Protein AF-A0A2S3UR01-F1 (afdb_monomer)

Sequence (126 aa):
MARNSQDIERLFRTQKQIFLFSSWLLQKLDAQVYQLSEKERRILLALSNGDLAQHDRFIANAAERLRRIIEEMARLSEARSRVNSEFDRQRMMLKLMAERLAKMRGEEQRAEEERDLMDLLARRFG

Structure (mmCIF, N/CA/C/O backbone):
data_AF-A0A2S3UR01-F1
#
_entry.id   AF-A0A2S3UR01-F1
#
loop_
_atom_site.group_PDB
_atom_site.id
_atom_site.type_symbol
_atom_site.label_atom_id
_atom_site.label_alt_id
_atom_site.label_comp_id
_atom_site.label_asym_id
_atom_site.label_entity_id
_atom_site.label_seq_id
_atom_site.pdbx_PDB_ins_code
_atom_site.Cartn_x
_atom_site.Cartn_y
_atom_site.Cartn_z
_atom_site.occupancy
_atom_site.B_iso_or_equiv
_atom_site.auth_seq_id
_atom_site.auth_comp_id
_atom_site.auth_asym_id
_atom_site.auth_atom_id
_atom_site.pdbx_PDB_model_num
ATOM 1 N N . MET A 1 1 ? -16.411 7.980 32.366 1.00 50.97 1 MET A N 1
ATOM 2 C CA . MET A 1 1 ? -15.733 7.011 31.476 1.00 50.97 1 MET A CA 1
ATOM 3 C C . MET A 1 1 ? -15.980 7.298 29.992 1.00 50.97 1 MET A C 1
ATOM 5 O O . MET A 1 1 ? -15.004 7.288 29.258 1.00 50.97 1 MET A O 1
ATOM 9 N N . ALA A 1 2 ? -17.185 7.720 29.581 1.00 54.91 2 ALA A N 1
ATOM 10 C CA . ALA A 1 2 ? -17.532 8.075 28.191 1.00 54.91 2 ALA A CA 1
ATOM 11 C C . ALA A 1 2 ? -16.553 9.006 27.432 1.00 54.91 2 ALA A C 1
ATOM 13 O O . ALA A 1 2 ? -16.338 8.821 26.236 1.00 54.91 2 ALA A O 1
ATOM 14 N N . ARG A 1 3 ? -15.910 9.981 28.103 1.00 58.56 3 ARG A N 1
ATOM 15 C CA . ARG A 1 3 ? -14.878 10.839 27.474 1.00 58.56 3 ARG A CA 1
ATOM 16 C C . ARG A 1 3 ? -13.704 10.027 26.903 1.00 58.56 3 ARG A C 1
ATOM 18 O O . ARG A 1 3 ? -13.246 10.320 25.810 1.00 58.56 3 ARG A O 1
ATOM 25 N N . ASN A 1 4 ? -13.285 8.963 27.591 1.00 73.50 4 ASN A N 1
ATOM 26 C CA . ASN A 1 4 ? -12.155 8.130 27.171 1.00 73.50 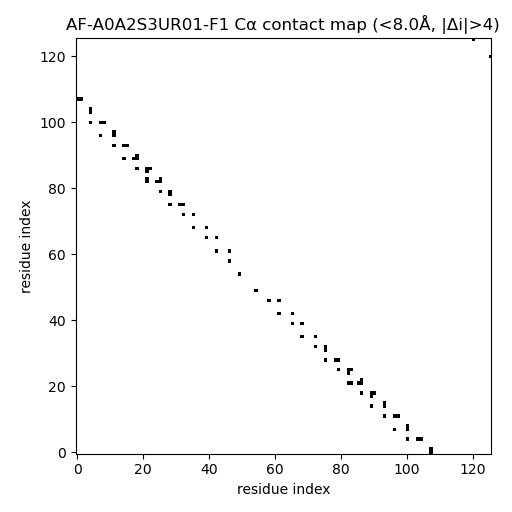4 ASN A CA 1
ATOM 27 C C . ASN A 1 4 ? -12.518 7.240 25.963 1.00 73.50 4 ASN A C 1
ATOM 29 O O . ASN A 1 4 ? -11.717 7.060 25.050 1.00 73.50 4 ASN A O 1
ATOM 33 N N . SER A 1 5 ? -13.756 6.735 25.920 1.00 75.19 5 SER A N 1
ATOM 34 C CA . SER A 1 5 ? -14.287 5.937 24.803 1.00 75.19 5 SER A CA 1
ATOM 35 C C . SER A 1 5 ? -14.397 6.770 23.518 1.00 75.19 5 SER A C 1
ATOM 37 O O . SER A 1 5 ? -13.921 6.355 22.459 1.00 75.19 5 SER A O 1
ATOM 39 N N . GLN A 1 6 ? -14.902 8.005 23.623 1.00 84.31 6 GLN A N 1
ATOM 40 C CA . GLN A 1 6 ? -14.993 8.935 22.491 1.00 84.31 6 GLN A CA 1
ATOM 41 C C . GLN A 1 6 ? -13.623 9.357 21.941 1.00 84.31 6 GLN A C 1
ATOM 43 O O . GLN A 1 6 ? -13.455 9.440 20.722 1.00 84.31 6 GLN A O 1
ATOM 48 N N . ASP A 1 7 ? -12.635 9.599 22.805 1.00 84.94 7 ASP A N 1
ATOM 49 C CA . ASP A 1 7 ? -11.279 9.959 22.372 1.00 84.94 7 ASP A CA 1
ATOM 50 C C . ASP A 1 7 ? -10.582 8.793 21.656 1.00 84.94 7 ASP A C 1
ATOM 52 O O . ASP A 1 7 ? -9.978 8.981 20.595 1.00 84.94 7 ASP A O 1
ATOM 56 N N . ILE A 1 8 ? -10.737 7.565 22.162 1.00 83.38 8 ILE A N 1
ATOM 57 C CA . ILE A 1 8 ? -10.218 6.359 21.498 1.00 83.38 8 ILE A CA 1
ATOM 58 C C . ILE A 1 8 ? -10.924 6.132 20.155 1.00 83.38 8 ILE A C 1
ATOM 60 O O . ILE A 1 8 ? -10.280 5.737 19.183 1.00 83.38 8 ILE A O 1
ATOM 64 N N . GLU A 1 9 ? -12.219 6.434 20.053 1.00 88.44 9 GLU A N 1
ATOM 65 C CA . GLU A 1 9 ? -12.953 6.338 18.792 1.00 88.44 9 GLU A CA 1
ATOM 66 C C . GLU A 1 9 ? -12.474 7.369 17.757 1.00 88.44 9 GLU A C 1
ATOM 68 O O . GLU A 1 9 ? -12.330 7.041 16.576 1.00 88.44 9 GLU A O 1
ATOM 73 N N . ARG A 1 10 ? -12.158 8.599 18.181 1.00 90.06 10 ARG A N 1
ATOM 74 C CA . ARG A 1 10 ? -11.545 9.612 17.303 1.00 90.06 10 ARG A CA 1
ATOM 75 C C . ARG A 1 10 ? -10.185 9.150 16.793 1.00 90.06 10 ARG A C 1
ATOM 77 O O . ARG A 1 10 ? -9.958 9.174 15.585 1.00 90.06 10 ARG A O 1
ATOM 84 N N . LEU A 1 11 ? -9.318 8.672 17.687 1.00 89.69 11 LEU A N 1
ATOM 85 C CA . LEU A 1 11 ? -8.011 8.127 17.312 1.00 89.69 11 LEU A CA 1
ATOM 86 C C . LEU A 1 11 ? -8.150 6.947 16.344 1.00 89.69 11 LEU A C 1
ATOM 88 O O . LEU A 1 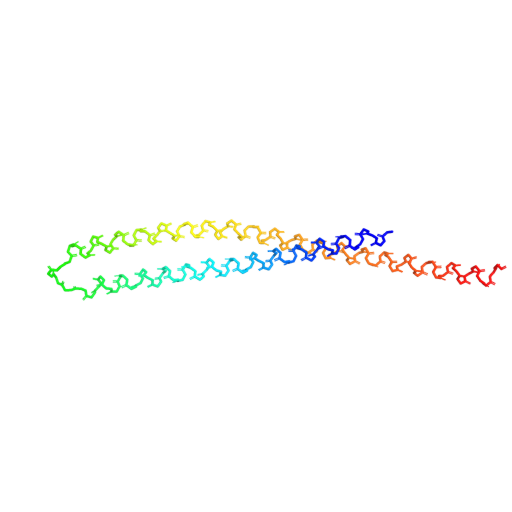11 ? -7.432 6.881 15.349 1.00 89.69 11 LEU A O 1
ATOM 92 N N . PHE A 1 12 ? -9.112 6.054 16.581 1.00 91.75 12 PHE A N 1
ATOM 93 C CA . PHE A 1 12 ? -9.386 4.922 15.699 1.00 91.75 12 PHE A CA 1
ATOM 94 C C . PHE A 1 12 ? -9.800 5.365 14.290 1.00 91.75 12 PHE A C 1
ATOM 96 O O . PHE A 1 12 ? -9.331 4.803 13.298 1.00 91.75 12 PHE A O 1
ATOM 103 N N . ARG A 1 13 ? -10.636 6.405 14.176 1.00 93.25 13 ARG A N 1
ATOM 104 C CA . ARG A 1 13 ? -11.024 6.978 12.876 1.00 93.25 13 ARG A CA 1
ATOM 105 C C . ARG A 1 13 ? -9.823 7.562 12.136 1.00 93.25 13 ARG A C 1
ATOM 107 O O . ARG A 1 13 ? -9.654 7.260 10.955 1.00 93.25 13 ARG A O 1
ATOM 114 N N . THR A 1 14 ? -8.974 8.329 12.817 1.00 93.38 14 THR A N 1
ATOM 115 C CA . THR A 1 14 ? -7.743 8.875 12.223 1.00 93.38 14 THR A CA 1
ATOM 116 C C . THR A 1 14 ? -6.810 7.754 11.770 1.00 93.38 14 THR A C 1
ATOM 118 O O . THR A 1 14 ? -6.339 7.760 10.635 1.00 93.38 14 THR A O 1
ATOM 121 N N . GLN A 1 15 ? -6.617 6.726 12.598 1.00 91.88 15 GLN A N 1
ATOM 122 C CA . GLN A 1 15 ? -5.790 5.573 12.245 1.00 91.88 15 GLN A CA 1
ATOM 123 C C . GLN A 1 15 ? -6.331 4.834 11.012 1.00 91.88 15 GLN A C 1
ATOM 125 O O . GLN A 1 15 ? -5.562 4.387 10.160 1.00 91.88 15 GLN A O 1
ATOM 130 N N . LYS A 1 16 ? -7.659 4.749 10.868 1.00 94.25 16 LYS A N 1
ATOM 131 C CA . LYS A 1 16 ? -8.304 4.157 9.689 1.00 94.25 16 LYS A CA 1
ATOM 132 C C . LYS A 1 16 ? -8.046 4.986 8.431 1.00 94.25 16 LYS A C 1
ATOM 134 O O . LYS A 1 16 ? -7.803 4.412 7.374 1.00 94.25 16 LYS A O 1
ATOM 139 N N . GLN A 1 17 ? -8.071 6.314 8.534 1.00 94.75 17 GLN A N 1
ATOM 140 C CA . GLN A 1 17 ? -7.729 7.200 7.417 1.00 94.75 17 GLN A CA 1
ATOM 141 C C . GLN A 1 17 ? -6.267 7.034 6.994 1.00 94.75 17 GLN A C 1
ATOM 143 O O . GLN A 1 17 ? -6.001 6.892 5.803 1.00 94.75 17 GLN A O 1
ATOM 148 N N . ILE A 1 18 ? -5.338 6.975 7.953 1.00 93.31 18 ILE A N 1
ATOM 149 C CA . ILE A 1 18 ? -3.912 6.742 7.680 1.00 93.31 18 ILE A CA 1
ATOM 150 C C . ILE A 1 18 ? -3.714 5.392 6.976 1.00 93.31 18 ILE A C 1
ATOM 152 O O . ILE A 1 18 ? -3.025 5.323 5.964 1.00 93.31 18 ILE A O 1
ATOM 156 N N . PHE A 1 19 ? -4.376 4.334 7.446 1.00 93.94 19 PHE A N 1
ATOM 157 C CA . PHE A 1 19 ? -4.329 3.018 6.806 1.00 93.94 19 PHE A CA 1
ATOM 158 C C . PHE A 1 19 ? -4.838 3.039 5.355 1.00 93.94 19 PHE A C 1
ATOM 160 O O . PHE A 1 19 ? -4.215 2.463 4.461 1.00 93.94 19 PHE A O 1
ATOM 167 N N . LEU A 1 20 ? -5.958 3.725 5.100 1.00 94.44 20 LEU A N 1
ATOM 168 C CA . LEU A 1 20 ? -6.494 3.887 3.745 1.00 94.44 20 LEU A CA 1
ATOM 169 C C . LEU A 1 20 ? -5.538 4.681 2.850 1.00 94.44 20 LEU A C 1
ATOM 171 O O . LEU A 1 20 ? -5.365 4.336 1.682 1.00 94.44 20 LEU A O 1
ATOM 175 N N . PHE A 1 21 ? -4.887 5.705 3.401 1.00 94.69 21 PHE A N 1
ATOM 176 C CA . PHE A 1 21 ? -3.876 6.474 2.690 1.00 94.69 21 PHE A CA 1
ATOM 177 C C . PHE A 1 21 ? -2.658 5.614 2.324 1.00 94.69 21 PHE A C 1
ATOM 179 O O . PHE A 1 21 ? -2.243 5.625 1.167 1.00 94.69 21 PHE A O 1
ATOM 186 N N . SER A 1 22 ? -2.140 4.805 3.252 1.00 93.31 22 SER A N 1
ATOM 187 C CA . SER A 1 22 ? -1.058 3.848 2.981 1.00 93.31 22 SER A CA 1
ATOM 188 C C . SER A 1 22 ? -1.431 2.848 1.879 1.00 93.31 22 SER A C 1
ATOM 190 O O . SER A 1 22 ? -0.632 2.606 0.978 1.00 93.31 22 SER A O 1
ATOM 192 N N . SER A 1 23 ? -2.662 2.320 1.899 1.00 94.81 23 SER A N 1
ATOM 193 C CA . SER A 1 23 ? -3.183 1.435 0.841 1.00 94.81 23 SER A CA 1
ATOM 194 C C . SER A 1 23 ? -3.173 2.114 -0.532 1.00 94.81 23 SER A C 1
ATOM 196 O O . SER A 1 23 ? -2.659 1.571 -1.510 1.00 94.81 23 SER A O 1
ATOM 198 N N . TRP A 1 24 ? -3.695 3.341 -0.601 1.00 96.56 24 TRP A N 1
ATOM 199 C CA . TRP A 1 24 ? -3.683 4.139 -1.824 1.00 96.56 24 TRP A CA 1
ATOM 200 C C . TRP A 1 24 ? -2.256 4.416 -2.312 1.00 96.56 24 TRP A C 1
ATOM 202 O O . TRP A 1 24 ? -1.982 4.330 -3.508 1.00 96.56 24 TRP A O 1
ATOM 212 N N . LEU A 1 25 ? -1.330 4.706 -1.398 1.00 95.88 25 LEU A N 1
ATOM 213 C CA . LEU A 1 25 ? 0.056 5.007 -1.734 1.00 95.88 25 LEU A CA 1
ATOM 214 C C . LEU A 1 25 ? 0.780 3.778 -2.307 1.00 95.88 25 LEU A C 1
ATOM 216 O O . LEU A 1 25 ? 1.490 3.913 -3.301 1.00 95.88 25 LEU A O 1
ATOM 220 N N . LEU A 1 26 ? 0.525 2.578 -1.773 1.00 95.19 26 LEU A N 1
ATOM 221 C CA . LEU A 1 26 ? 1.006 1.319 -2.361 1.00 95.19 26 LEU A CA 1
ATOM 222 C C . LEU A 1 26 ? 0.500 1.132 -3.795 1.00 95.19 26 LEU A C 1
ATOM 224 O O . LEU A 1 26 ? 1.298 0.872 -4.693 1.00 95.19 26 LEU A O 1
ATOM 228 N N . GLN A 1 27 ? -0.795 1.358 -4.040 1.00 95.56 27 GLN A N 1
ATOM 229 C CA . GLN A 1 27 ? -1.359 1.277 -5.394 1.00 95.56 27 GLN A CA 1
ATOM 230 C C . GLN A 1 27 ? -0.710 2.282 -6.354 1.00 95.56 27 GLN A C 1
ATOM 232 O O . GLN A 1 27 ? -0.509 1.984 -7.532 1.00 95.56 27 GLN A O 1
ATOM 237 N N . LYS A 1 28 ? -0.373 3.485 -5.872 1.00 96.25 28 LYS A N 1
ATOM 238 C CA . LYS A 1 28 ? 0.324 4.491 -6.683 1.00 96.25 28 LYS A CA 1
ATOM 239 C C . LYS A 1 28 ? 1.751 4.080 -7.020 1.00 96.25 28 LYS A C 1
ATOM 241 O O . LYS A 1 28 ? 2.155 4.273 -8.165 1.00 96.25 28 LYS A O 1
ATOM 246 N N . LEU A 1 29 ? 2.480 3.495 -6.073 1.00 94.25 29 LEU A N 1
ATOM 247 C CA . LEU A 1 29 ? 3.818 2.958 -6.325 1.00 94.25 29 LEU A CA 1
ATOM 248 C C . LEU A 1 29 ? 3.767 1.814 -7.347 1.00 94.25 29 LEU A C 1
ATOM 250 O O . LEU A 1 29 ? 4.536 1.826 -8.305 1.00 94.25 29 LEU A O 1
ATOM 254 N N . ASP A 1 30 ? 2.807 0.896 -7.216 1.00 94.25 30 ASP A N 1
ATOM 255 C CA . ASP A 1 30 ? 2.615 -0.205 -8.169 1.00 94.25 30 ASP A CA 1
ATOM 256 C C . ASP A 1 30 ? 2.293 0.314 -9.584 1.00 94.25 30 ASP A C 1
ATOM 258 O O . ASP A 1 30 ? 2.849 -0.162 -10.577 1.00 94.25 30 ASP A O 1
ATOM 262 N N . ALA A 1 31 ? 1.460 1.355 -9.694 1.00 96.12 31 ALA A N 1
ATOM 263 C CA . ALA A 1 31 ? 1.157 1.993 -10.974 1.00 96.12 31 ALA A CA 1
ATOM 264 C C . ALA A 1 31 ? 2.386 2.672 -11.608 1.00 96.12 31 ALA A C 1
ATOM 266 O O . ALA A 1 31 ? 2.560 2.611 -12.826 1.00 96.12 31 ALA A O 1
ATOM 267 N N . GLN A 1 32 ? 3.245 3.312 -10.807 1.00 95.75 32 GLN A N 1
ATOM 268 C CA . GLN A 1 32 ? 4.490 3.913 -11.298 1.00 95.75 32 GLN A CA 1
ATOM 269 C C . GLN A 1 32 ? 5.468 2.852 -11.807 1.00 95.75 32 GLN A C 1
ATOM 271 O O . GLN A 1 32 ? 6.037 3.023 -12.886 1.00 95.75 32 GLN A O 1
ATOM 276 N N . VAL A 1 33 ? 5.612 1.737 -11.083 1.00 94.81 33 VAL A N 1
ATOM 277 C CA . VAL A 1 33 ? 6.431 0.598 -11.522 1.00 94.81 33 VAL A CA 1
ATOM 278 C C . VAL A 1 33 ? 5.916 0.054 -12.853 1.00 94.81 33 VAL A C 1
ATOM 280 O O . VAL A 1 33 ? 6.694 -0.077 -13.794 1.00 94.81 33 VAL A O 1
ATOM 283 N N . TYR A 1 34 ? 4.604 -0.162 -12.981 1.00 95.19 34 TYR A N 1
ATOM 284 C CA . TYR A 1 34 ? 4.000 -0.622 -14.234 1.00 95.19 34 TYR A CA 1
ATOM 285 C C . TYR A 1 34 ? 4.301 0.320 -15.413 1.00 95.19 34 TYR A C 1
ATOM 287 O O . TYR A 1 34 ? 4.682 -0.127 -16.496 1.00 95.19 34 TYR A O 1
ATOM 295 N N . GLN A 1 35 ? 4.185 1.636 -15.209 1.00 96.12 35 GLN A N 1
ATOM 296 C CA . GLN A 1 35 ? 4.506 2.626 -16.244 1.00 96.12 35 GLN A CA 1
ATOM 297 C C . GLN A 1 35 ? 5.984 2.606 -16.648 1.00 96.12 35 GLN A C 1
ATOM 299 O O . GLN A 1 35 ? 6.296 2.815 -17.822 1.00 96.12 35 GLN A O 1
ATOM 304 N N . LEU A 1 36 ? 6.896 2.388 -15.699 1.00 94.69 36 LEU A N 1
ATOM 305 C CA . LEU A 1 36 ? 8.327 2.276 -15.979 1.00 94.69 36 LEU A CA 1
ATOM 306 C C . LEU A 1 36 ? 8.655 1.001 -16.755 1.00 94.69 36 LEU A C 1
ATOM 308 O O . LEU A 1 36 ? 9.348 1.091 -17.767 1.00 94.69 36 LEU A O 1
ATOM 312 N N . SER A 1 37 ? 8.087 -0.141 -16.369 1.00 93.75 37 SER A N 1
ATOM 313 C CA . SER A 1 37 ? 8.244 -1.402 -17.105 1.00 93.75 37 SER A CA 1
ATOM 314 C C . SER A 1 37 ? 7.696 -1.312 -18.534 1.00 93.75 37 SER A C 1
ATOM 316 O O . SER A 1 37 ? 8.291 -1.832 -19.474 1.00 93.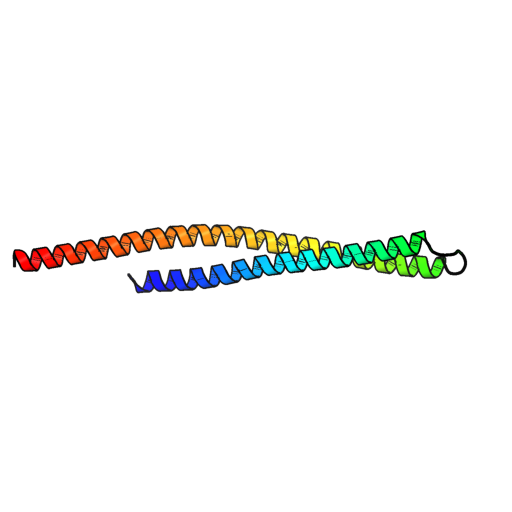75 37 SER A O 1
ATOM 318 N N . GLU A 1 38 ? 6.593 -0.592 -18.741 1.00 95.81 38 GLU A N 1
ATOM 319 C CA . GLU A 1 38 ? 6.059 -0.350 -20.083 1.00 95.81 38 GLU A CA 1
ATOM 320 C C . GLU A 1 38 ? 6.987 0.554 -20.920 1.00 95.81 38 GLU A C 1
ATOM 322 O O . GLU A 1 38 ? 7.193 0.316 -22.113 1.00 95.81 38 GLU A O 1
ATOM 327 N N . LYS A 1 39 ? 7.605 1.576 -20.310 1.00 93.50 39 LYS A N 1
ATOM 328 C CA . LYS A 1 39 ? 8.622 2.406 -20.982 1.00 93.50 39 LYS A CA 1
ATOM 329 C C . LYS A 1 39 ? 9.862 1.592 -21.348 1.00 93.50 39 LYS A C 1
ATOM 331 O O . LYS A 1 39 ? 10.356 1.736 -22.465 1.00 93.50 39 LYS A O 1
ATOM 336 N N . GLU A 1 40 ? 10.344 0.755 -20.434 1.00 93.25 40 GLU A N 1
ATOM 337 C CA . GLU A 1 40 ? 11.456 -0.171 -20.660 1.00 93.25 40 GLU A CA 1
ATOM 338 C C . GLU A 1 40 ? 11.163 -1.079 -21.856 1.00 93.25 40 GLU A C 1
ATOM 340 O O . GLU A 1 40 ? 11.927 -1.099 -22.821 1.00 93.25 40 GLU A O 1
ATOM 345 N N . ARG A 1 41 ? 9.998 -1.737 -21.856 1.00 92.81 41 ARG A N 1
ATOM 346 C CA . ARG A 1 41 ? 9.560 -2.613 -22.947 1.00 92.81 41 ARG A CA 1
ATOM 347 C C . ARG A 1 41 ? 9.569 -1.903 -24.299 1.00 92.81 41 ARG A C 1
ATOM 349 O O . ARG A 1 41 ? 10.049 -2.464 -25.279 1.00 92.81 41 ARG A O 1
ATOM 356 N N . ARG A 1 42 ? 9.070 -0.665 -24.371 1.00 90.38 42 ARG A N 1
ATOM 357 C CA . ARG A 1 42 ? 9.071 0.123 -25.617 1.00 90.38 42 ARG A CA 1
ATOM 358 C C . ARG A 1 42 ? 10.477 0.445 -26.108 1.00 90.38 42 ARG A C 1
ATOM 360 O O . ARG A 1 42 ? 10.705 0.419 -27.312 1.00 90.38 42 ARG A O 1
ATOM 367 N N . ILE A 1 43 ? 11.406 0.745 -25.199 1.00 89.06 43 ILE A N 1
ATOM 368 C CA . ILE A 1 43 ? 12.806 0.997 -25.562 1.00 89.06 43 ILE A CA 1
ATOM 369 C C . ILE A 1 43 ? 13.441 -0.283 -26.109 1.00 89.06 43 ILE A C 1
ATOM 371 O O . ILE A 1 43 ? 14.074 -0.236 -27.159 1.00 89.06 43 ILE A O 1
ATOM 375 N N . LEU A 1 44 ? 13.220 -1.425 -25.454 1.00 89.19 44 LEU A N 1
ATOM 376 C CA . LEU A 1 44 ? 13.738 -2.719 -25.906 1.00 89.19 44 LEU A CA 1
ATOM 377 C C . LEU A 1 44 ? 13.168 -3.135 -27.270 1.00 89.19 44 LEU A C 1
ATOM 379 O O . LEU A 1 44 ? 13.919 -3.588 -28.127 1.00 89.19 44 LEU A O 1
ATOM 383 N N . LEU A 1 45 ? 11.871 -2.916 -27.509 1.00 88.88 45 LEU A N 1
ATOM 384 C CA . LEU A 1 45 ? 11.247 -3.157 -28.817 1.00 88.88 45 LEU A CA 1
ATOM 385 C C . LEU A 1 45 ? 11.801 -2.229 -29.906 1.00 88.88 45 LEU A C 1
ATOM 387 O O . LEU A 1 45 ? 11.989 -2.641 -31.046 1.00 88.88 45 LEU A O 1
ATOM 391 N N . ALA A 1 46 ? 12.070 -0.964 -29.577 1.00 85.00 46 ALA A N 1
ATOM 392 C CA . ALA A 1 46 ? 12.682 -0.041 -30.527 1.00 85.00 46 ALA A CA 1
ATOM 393 C C . ALA A 1 46 ? 14.136 -0.436 -30.845 1.00 85.00 46 ALA A C 1
ATOM 395 O O . ALA A 1 46 ? 14.558 -0.323 -31.993 1.00 85.00 46 ALA A O 1
ATOM 396 N N . LEU A 1 47 ? 14.879 -0.948 -29.856 1.00 83.94 47 LEU A N 1
ATOM 397 C CA . LEU A 1 47 ? 16.221 -1.503 -30.045 1.00 83.94 47 LEU A CA 1
ATOM 398 C C . LEU A 1 47 ? 16.217 -2.763 -30.917 1.00 83.94 47 LEU A C 1
ATOM 400 O O . LEU A 1 47 ? 17.095 -2.901 -31.763 1.00 83.94 47 LEU A O 1
ATOM 404 N N . SER A 1 48 ? 15.230 -3.652 -30.759 1.00 84.38 48 SER A N 1
ATOM 405 C CA . SER A 1 48 ? 15.139 -4.876 -31.569 1.00 84.38 48 SER A CA 1
ATOM 406 C C . SER A 1 48 ? 14.760 -4.621 -33.030 1.00 84.38 48 SER A C 1
ATOM 408 O O . SER A 1 48 ? 15.042 -5.462 -33.876 1.00 84.38 48 SER A O 1
ATOM 410 N N . ASN A 1 49 ? 14.121 -3.483 -33.325 1.00 82.62 49 ASN A N 1
ATOM 411 C CA . ASN A 1 49 ? 13.554 -3.179 -34.644 1.00 82.62 49 ASN A CA 1
ATOM 412 C C . ASN A 1 49 ? 14.344 -2.119 -35.446 1.00 82.62 49 ASN A C 1
ATOM 414 O O . ASN A 1 49 ? 13.944 -1.797 -36.562 1.00 82.62 49 ASN A O 1
ATOM 418 N N . GLY A 1 50 ? 15.404 -1.521 -34.888 1.00 69.56 50 GLY A N 1
ATOM 419 C CA . GLY A 1 50 ? 16.111 -0.385 -35.500 1.00 69.56 50 GLY A CA 1
ATOM 420 C C . GLY A 1 50 ? 17.069 -0.758 -36.644 1.00 69.56 50 GLY A C 1
ATOM 421 O O . GLY A 1 50 ? 17.779 -1.757 -36.552 1.00 69.56 50 GLY A O 1
ATOM 422 N N . ASP A 1 51 ? 17.131 0.085 -37.682 1.00 58.31 51 ASP A N 1
ATOM 423 C CA . ASP A 1 51 ? 17.958 -0.061 -38.895 1.00 58.31 51 ASP A CA 1
ATOM 424 C C . ASP A 1 51 ? 19.376 0.553 -38.743 1.00 58.31 51 ASP A C 1
ATOM 426 O O . ASP A 1 51 ? 19.551 1.580 -38.078 1.00 58.31 51 ASP A O 1
ATOM 430 N N . LEU A 1 52 ? 20.396 -0.078 -39.346 1.00 55.94 52 LEU A N 1
ATOM 431 C CA . LEU A 1 52 ? 21.826 -0.053 -38.954 1.00 55.94 52 LEU A CA 1
ATOM 432 C C . LEU A 1 52 ? 22.550 1.316 -38.987 1.00 55.94 52 LEU A C 1
ATOM 434 O O . LEU A 1 52 ? 23.620 1.447 -38.396 1.00 55.94 52 LEU A O 1
ATOM 438 N N . ALA A 1 53 ? 22.016 2.351 -39.637 1.00 56.91 53 ALA A N 1
ATOM 439 C CA . ALA A 1 53 ? 22.792 3.561 -39.953 1.00 56.91 53 ALA A CA 1
ATOM 440 C C . ALA A 1 53 ? 22.885 4.620 -38.827 1.00 56.91 53 ALA A C 1
ATOM 442 O O . ALA A 1 53 ? 23.733 5.508 -38.892 1.00 56.91 53 ALA A O 1
ATOM 443 N N . GLN A 1 54 ? 22.038 4.553 -37.789 1.00 62.38 54 GLN A N 1
ATOM 444 C CA . GLN A 1 54 ? 22.061 5.479 -36.632 1.00 62.38 54 GLN A CA 1
ATOM 445 C C . GLN A 1 54 ? 22.193 4.756 -35.277 1.00 62.38 54 GLN A C 1
ATOM 447 O O . GLN A 1 54 ? 21.941 5.343 -34.219 1.00 62.38 54 GLN A O 1
ATOM 452 N N . HIS A 1 55 ? 22.591 3.479 -35.310 1.00 68.44 55 HIS A N 1
ATOM 453 C CA . HIS A 1 55 ? 22.523 2.558 -34.175 1.00 68.44 55 HIS A CA 1
ATOM 454 C C . HIS A 1 55 ? 23.356 3.008 -32.976 1.00 68.44 55 HIS A C 1
ATOM 456 O O . HIS A 1 55 ? 22.821 3.039 -31.878 1.00 68.44 55 HIS A O 1
ATOM 462 N N . ASP A 1 56 ? 24.597 3.462 -33.146 1.00 74.81 56 ASP A N 1
ATOM 463 C CA . ASP A 1 56 ? 25.477 3.712 -31.990 1.00 74.81 56 ASP A CA 1
ATOM 464 C C . ASP A 1 56 ? 24.973 4.827 -31.062 1.00 74.81 56 ASP A C 1
ATOM 466 O O . ASP A 1 56 ? 24.917 4.668 -29.839 1.00 74.81 56 ASP A O 1
ATOM 470 N N . ARG A 1 57 ? 24.531 5.959 -31.627 1.00 78.31 57 ARG A N 1
ATOM 471 C CA . ARG A 1 57 ? 23.984 7.071 -30.829 1.00 78.31 57 ARG A CA 1
ATOM 472 C C . ARG A 1 57 ? 22.613 6.723 -30.251 1.00 78.31 57 ARG A C 1
ATOM 474 O O . ARG A 1 57 ? 22.283 7.151 -29.145 1.00 78.31 57 ARG A O 1
ATOM 481 N N . PHE A 1 58 ? 21.814 5.955 -30.988 1.00 81.81 58 PHE A N 1
ATOM 482 C CA . PHE A 1 58 ? 20.519 5.478 -30.520 1.00 81.81 58 PHE A CA 1
ATOM 483 C C . PHE A 1 58 ? 20.664 4.470 -29.370 1.00 81.81 58 PHE A C 1
ATOM 485 O O . PHE A 1 58 ? 20.001 4.630 -28.347 1.00 81.81 58 PHE A O 1
ATOM 492 N N . ILE A 1 59 ? 21.580 3.506 -29.492 1.00 83.00 59 ILE A N 1
ATOM 493 C CA . ILE A 1 59 ? 21.920 2.513 -28.470 1.00 83.00 59 ILE A CA 1
ATOM 494 C C . ILE A 1 59 ? 22.434 3.208 -27.213 1.00 83.00 59 ILE A C 1
ATOM 496 O O . ILE A 1 59 ? 21.939 2.914 -26.129 1.00 83.00 59 ILE A O 1
ATOM 500 N N . ALA A 1 60 ? 23.361 4.164 -27.334 1.00 86.00 60 ALA A N 1
ATOM 501 C CA . ALA A 1 60 ? 23.875 4.900 -26.180 1.00 86.00 60 ALA A CA 1
ATOM 502 C C . ALA A 1 60 ? 22.753 5.638 -25.423 1.00 86.00 60 ALA A C 1
ATOM 504 O O . ALA A 1 60 ? 22.628 5.511 -24.203 1.00 86.00 60 ALA A O 1
ATOM 505 N N . ASN A 1 61 ? 21.875 6.339 -26.149 1.00 88.75 61 ASN A N 1
ATOM 506 C CA . ASN A 1 61 ? 20.726 7.029 -25.558 1.00 88.75 61 ASN A CA 1
ATOM 507 C C . ASN A 1 61 ? 19.717 6.056 -24.9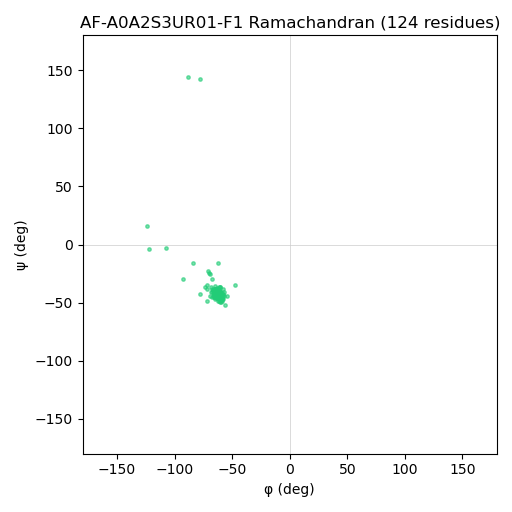27 1.00 88.75 61 ASN A C 1
ATOM 509 O O . ASN A 1 61 ? 19.154 6.333 -23.866 1.00 88.75 61 ASN A O 1
ATOM 513 N N . ALA A 1 62 ? 19.454 4.923 -25.577 1.00 88.06 62 ALA A N 1
ATOM 514 C CA . ALA A 1 62 ? 18.560 3.896 -25.060 1.00 88.06 62 ALA A CA 1
ATOM 515 C C . ALA A 1 62 ? 19.131 3.249 -23.791 1.00 88.06 62 ALA A C 1
ATOM 517 O O . ALA A 1 62 ? 18.402 3.104 -22.813 1.00 88.06 62 ALA A O 1
ATOM 518 N N . ALA A 1 63 ? 20.429 2.943 -23.770 1.00 89.31 63 ALA A N 1
ATOM 519 C CA . ALA A 1 63 ? 21.127 2.393 -22.615 1.00 89.31 63 ALA A CA 1
ATOM 520 C C . ALA A 1 63 ? 21.084 3.351 -21.417 1.00 89.31 63 ALA A C 1
ATOM 522 O O . ALA A 1 63 ? 20.782 2.928 -20.302 1.00 89.31 63 ALA A O 1
ATOM 523 N N . GLU A 1 64 ? 21.300 4.651 -21.637 1.00 92.88 64 GLU A N 1
ATOM 524 C CA . GLU A 1 64 ? 21.192 5.642 -20.565 1.00 92.88 64 GLU A CA 1
ATOM 525 C C . GLU A 1 64 ? 19.757 5.747 -20.024 1.00 92.88 64 GLU A C 1
ATOM 527 O O . GLU A 1 64 ? 19.545 5.789 -18.810 1.00 92.88 64 GLU A O 1
ATOM 532 N N . ARG A 1 65 ? 18.748 5.724 -20.905 1.00 92.44 65 ARG A N 1
ATOM 533 C CA . ARG A 1 65 ? 17.334 5.720 -20.493 1.00 92.44 65 ARG A CA 1
ATOM 534 C C . ARG A 1 65 ? 16.965 4.462 -19.708 1.00 92.44 65 ARG A C 1
ATOM 536 O O . ARG A 1 65 ? 16.281 4.581 -18.696 1.00 92.44 65 ARG A O 1
ATOM 543 N N . LEU A 1 66 ? 17.420 3.288 -20.144 1.00 92.38 66 LEU A N 1
ATOM 544 C CA . LEU A 1 66 ? 17.206 2.021 -19.440 1.00 92.38 66 LEU A CA 1
ATOM 545 C C . LEU A 1 66 ? 17.870 2.036 -18.063 1.00 92.38 66 LEU A C 1
ATOM 547 O O . LEU A 1 66 ? 17.238 1.671 -17.077 1.00 92.38 66 LEU A O 1
ATOM 551 N N . ARG A 1 67 ? 19.102 2.547 -17.967 1.00 95.50 67 ARG A N 1
ATOM 552 C CA . ARG A 1 67 ? 19.796 2.696 -16.685 1.00 95.50 67 ARG A CA 1
ATOM 553 C C . ARG A 1 67 ? 19.009 3.572 -15.708 1.00 95.50 67 ARG A C 1
ATOM 555 O O . ARG A 1 67 ? 18.815 3.172 -14.565 1.00 95.50 67 ARG A O 1
ATOM 562 N N . ARG A 1 68 ? 18.505 4.726 -16.160 1.00 95.88 68 ARG A N 1
ATOM 563 C CA . ARG A 1 68 ? 17.663 5.604 -15.326 1.00 95.88 68 ARG A CA 1
ATOM 564 C C . ARG A 1 68 ? 16.376 4.907 -14.882 1.00 95.88 68 ARG A C 1
ATOM 566 O O . ARG A 1 68 ? 16.003 5.031 -13.722 1.00 95.88 68 ARG A O 1
ATOM 573 N N . ILE A 1 69 ? 15.733 4.141 -15.767 1.00 94.31 69 ILE A N 1
ATOM 574 C CA . ILE A 1 69 ? 14.535 3.359 -15.421 1.00 94.31 69 ILE A CA 1
ATOM 575 C C . ILE A 1 69 ? 14.848 2.331 -14.327 1.00 94.31 69 ILE A C 1
ATOM 577 O O . ILE A 1 69 ? 14.101 2.247 -13.356 1.00 94.31 69 ILE A O 1
ATOM 581 N N . ILE A 1 70 ? 15.958 1.596 -14.435 1.00 93.75 70 ILE A N 1
ATOM 582 C CA . ILE A 1 70 ? 16.376 0.613 -13.424 1.00 93.75 70 ILE A CA 1
ATOM 583 C C . ILE A 1 70 ? 16.642 1.296 -12.075 1.00 93.75 70 ILE A C 1
ATOM 585 O O . ILE A 1 70 ? 16.184 0.818 -11.036 1.00 93.75 70 ILE A O 1
ATOM 589 N N . GLU A 1 71 ? 17.340 2.435 -12.081 1.00 96.31 71 GLU A N 1
ATOM 590 C CA . GLU A 1 71 ? 17.603 3.222 -10.870 1.00 96.31 71 GLU A CA 1
ATOM 591 C C . GLU A 1 71 ? 16.298 3.737 -10.228 1.00 96.31 71 GLU A C 1
ATOM 593 O O . GLU A 1 71 ? 16.137 3.667 -9.007 1.00 96.31 71 GLU A O 1
ATOM 598 N N . GLU A 1 72 ? 15.337 4.207 -11.028 1.00 95.81 72 GLU A N 1
ATOM 599 C CA . GLU A 1 72 ? 14.012 4.622 -10.551 1.00 95.81 72 GLU A CA 1
ATOM 600 C C . GLU A 1 72 ? 13.199 3.440 -9.999 1.00 95.81 72 GLU A C 1
ATOM 602 O O . GLU A 1 72 ? 12.622 3.548 -8.916 1.00 95.81 72 GLU A O 1
ATOM 607 N N . MET A 1 73 ? 13.195 2.290 -10.679 1.00 93.44 73 MET A N 1
ATOM 608 C CA . MET A 1 73 ? 12.521 1.073 -10.212 1.00 93.44 73 MET A CA 1
ATOM 609 C C . MET A 1 73 ? 13.094 0.574 -8.883 1.00 93.44 73 MET A C 1
ATOM 611 O O . MET A 1 73 ? 12.331 0.176 -8.001 1.00 93.44 73 MET A O 1
ATOM 615 N N . ALA A 1 74 ? 14.415 0.643 -8.697 1.00 94.75 74 ALA A N 1
ATOM 616 C CA . ALA A 1 74 ? 15.057 0.288 -7.433 1.00 94.75 74 ALA A CA 1
ATOM 617 C C . ALA A 1 74 ? 14.587 1.199 -6.284 1.00 94.75 74 ALA A C 1
ATOM 619 O O . ALA A 1 74 ? 14.200 0.706 -5.223 1.00 94.75 74 ALA A O 1
ATOM 620 N N . ARG A 1 75 ? 14.531 2.519 -6.516 1.00 96.19 75 ARG A N 1
ATOM 621 C CA . ARG A 1 75 ? 14.016 3.490 -5.531 1.00 96.19 75 ARG A CA 1
ATOM 622 C C . ARG A 1 75 ? 12.543 3.252 -5.203 1.00 96.19 75 ARG A C 1
ATOM 624 O O . ARG A 1 75 ? 12.159 3.330 -4.037 1.00 96.19 75 ARG A O 1
ATOM 631 N N . LEU A 1 76 ? 11.717 2.943 -6.204 1.00 95.44 76 LEU A N 1
ATOM 632 C CA . LEU A 1 76 ? 10.302 2.624 -5.994 1.00 95.44 76 LEU A CA 1
ATOM 633 C C . LEU A 1 76 ? 10.115 1.325 -5.212 1.00 95.44 76 LEU A C 1
ATOM 635 O O . LEU A 1 76 ? 9.251 1.268 -4.341 1.00 95.44 76 LEU A O 1
ATOM 639 N N . SER A 1 77 ? 10.935 0.307 -5.477 1.00 94.31 77 SER A N 1
ATOM 640 C CA . SER A 1 77 ? 10.922 -0.953 -4.726 1.00 94.31 77 SER A CA 1
ATOM 641 C C . SER A 1 77 ? 11.245 -0.727 -3.246 1.00 94.31 77 SER A C 1
ATOM 643 O O . SER A 1 77 ? 10.534 -1.212 -2.363 1.00 94.31 77 SER A O 1
ATOM 645 N N . GLU A 1 78 ? 12.258 0.093 -2.957 1.00 96.12 78 GLU A N 1
ATOM 646 C CA . GLU A 1 78 ? 12.604 0.458 -1.585 1.00 96.12 78 GLU A CA 1
ATOM 647 C C . GLU A 1 78 ? 11.484 1.261 -0.906 1.00 96.12 78 GLU A C 1
ATOM 649 O O . GLU A 1 78 ? 11.073 0.936 0.212 1.00 96.12 78 GLU A O 1
ATOM 654 N N . ALA A 1 79 ? 10.939 2.274 -1.588 1.00 94.69 79 ALA A N 1
ATOM 655 C CA . ALA A 1 79 ? 9.814 3.056 -1.085 1.00 94.69 79 ALA A CA 1
ATOM 656 C C . ALA A 1 79 ? 8.598 2.165 -0.790 1.00 94.69 79 ALA A C 1
ATOM 658 O O . ALA A 1 79 ? 7.990 2.275 0.276 1.00 94.69 79 ALA A O 1
ATOM 659 N N . ARG A 1 80 ? 8.288 1.226 -1.689 1.00 95.94 80 ARG A N 1
ATOM 660 C CA . ARG A 1 80 ? 7.203 0.254 -1.531 1.00 95.94 80 ARG A CA 1
ATOM 661 C C . ARG A 1 80 ? 7.424 -0.641 -0.321 1.00 95.94 80 ARG A C 1
ATOM 663 O O . ARG A 1 80 ? 6.493 -0.829 0.453 1.00 95.94 80 ARG A O 1
ATOM 670 N N . SER A 1 81 ? 8.638 -1.155 -0.128 1.00 96.19 81 SER A N 1
ATOM 671 C CA . SER A 1 81 ? 8.987 -1.983 1.033 1.00 96.19 81 SER A CA 1
ATOM 672 C C . SER A 1 81 ? 8.753 -1.237 2.352 1.00 96.19 81 SER A C 1
ATOM 674 O O . SER A 1 81 ? 8.081 -1.748 3.252 1.00 96.19 81 SER A O 1
ATOM 676 N N . ARG A 1 82 ? 9.211 0.021 2.438 1.00 95.25 82 ARG A N 1
ATOM 677 C CA . ARG A 1 82 ? 8.997 0.877 3.616 1.00 95.25 82 ARG A CA 1
ATOM 678 C C . ARG A 1 82 ? 7.508 1.100 3.885 1.00 95.25 82 ARG A C 1
ATOM 680 O O . ARG A 1 82 ? 7.050 0.872 5.003 1.00 95.25 82 ARG A O 1
ATOM 687 N N . VAL A 1 83 ? 6.740 1.476 2.864 1.00 94.44 83 VAL A N 1
ATOM 688 C CA . VAL A 1 83 ? 5.294 1.720 2.998 1.00 94.44 83 VAL A CA 1
ATOM 689 C C . VAL A 1 83 ? 4.551 0.440 3.372 1.00 94.44 83 VAL A C 1
ATOM 691 O O . VAL A 1 83 ? 3.666 0.486 4.219 1.00 94.44 83 VAL A O 1
ATOM 694 N N . ASN A 1 84 ? 4.933 -0.708 2.811 1.00 94.62 84 ASN A N 1
ATOM 695 C CA . ASN A 1 84 ? 4.319 -1.990 3.138 1.00 94.62 84 ASN A CA 1
ATOM 696 C C . ASN A 1 84 ? 4.550 -2.368 4.610 1.00 94.62 84 ASN A C 1
ATOM 698 O O . ASN A 1 84 ? 3.623 -2.802 5.286 1.00 94.62 84 ASN A O 1
ATOM 702 N N . SER A 1 85 ? 5.754 -2.120 5.137 1.00 94.56 85 SER A N 1
ATOM 703 C CA . SER A 1 85 ? 6.045 -2.351 6.557 1.00 94.56 85 SER A CA 1
ATOM 704 C C . SER A 1 85 ? 5.180 -1.489 7.489 1.00 94.56 85 SER A C 1
ATOM 706 O O . SER A 1 85 ? 4.683 -1.977 8.505 1.00 94.56 85 SER A O 1
ATOM 708 N N . GLU A 1 86 ? 4.932 -0.228 7.123 1.00 92.19 86 GLU A N 1
ATOM 709 C CA . GLU A 1 86 ? 4.042 0.657 7.880 1.00 92.19 86 GLU A CA 1
ATOM 710 C C . GLU A 1 86 ? 2.575 0.259 7.723 1.00 92.19 86 GLU A C 1
ATOM 712 O O . GLU A 1 86 ? 1.819 0.272 8.693 1.00 92.19 86 GLU A O 1
ATOM 717 N N . PHE A 1 87 ? 2.172 -0.166 6.529 1.00 93.75 87 PHE A N 1
ATOM 718 C CA . PHE A 1 87 ? 0.832 -0.668 6.261 1.00 93.75 87 PHE A CA 1
ATOM 719 C C . PHE A 1 87 ? 0.490 -1.883 7.138 1.00 93.75 87 PHE A C 1
ATOM 721 O O . PHE A 1 87 ? -0.578 -1.918 7.755 1.00 93.75 87 PHE A O 1
ATOM 728 N N . ASP A 1 88 ? 1.415 -2.836 7.275 1.00 94.25 88 ASP A N 1
ATOM 729 C CA . ASP A 1 88 ? 1.238 -4.012 8.131 1.00 94.25 88 ASP A CA 1
ATOM 730 C C . ASP A 1 88 ? 1.144 -3.635 9.620 1.00 94.25 88 ASP A C 1
ATOM 732 O O . ASP A 1 88 ? 0.261 -4.123 10.338 1.00 94.25 88 ASP A O 1
ATOM 736 N N . ARG A 1 89 ? 1.982 -2.696 10.085 1.00 93.44 89 ARG A N 1
ATOM 737 C CA . ARG A 1 89 ? 1.901 -2.148 11.454 1.00 93.44 89 ARG A CA 1
ATOM 738 C C . ARG A 1 89 ? 0.555 -1.477 11.712 1.00 93.44 89 ARG A C 1
ATOM 740 O O . ARG A 1 89 ? -0.091 -1.738 12.728 1.00 93.44 89 ARG A O 1
ATOM 747 N N . GLN A 1 90 ? 0.103 -0.639 10.782 1.00 92.75 90 GLN A N 1
ATOM 748 C CA . GLN A 1 90 ? -1.173 0.070 10.876 1.00 92.75 90 GLN A CA 1
ATOM 749 C C . GLN A 1 90 ? -2.355 -0.904 10.888 1.00 92.75 90 GLN A C 1
ATOM 751 O O . GLN A 1 90 ? -3.288 -0.718 11.671 1.00 92.75 90 GLN A O 1
ATOM 756 N N . ARG A 1 91 ? -2.298 -1.974 10.085 1.00 94.31 91 ARG A N 1
ATOM 757 C CA . ARG A 1 91 ? -3.303 -3.045 10.073 1.00 94.31 91 ARG A CA 1
ATOM 758 C C . ARG A 1 91 ? -3.421 -3.727 1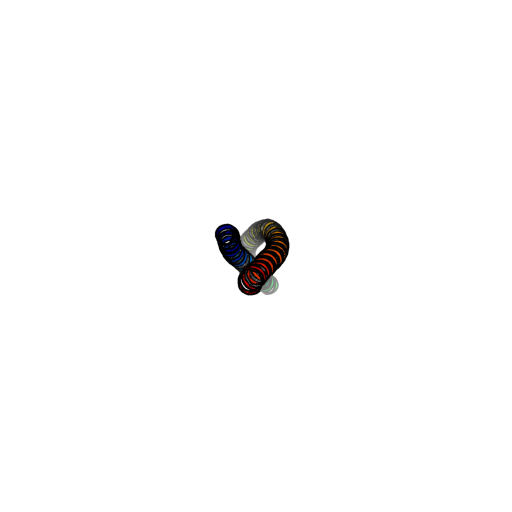1.434 1.00 94.31 91 ARG A C 1
ATOM 760 O O . ARG A 1 91 ? -4.534 -3.921 11.926 1.00 94.31 91 ARG A O 1
ATOM 767 N N . MET A 1 92 ? -2.292 -4.075 12.052 1.00 94.69 92 MET A N 1
ATOM 768 C CA . MET A 1 92 ? -2.281 -4.696 13.378 1.00 94.69 92 MET A CA 1
ATOM 769 C C . MET A 1 92 ? -2.815 -3.740 14.450 1.00 94.69 92 MET A C 1
ATOM 771 O O . MET A 1 92 ? -3.650 -4.131 15.265 1.00 94.69 92 MET A O 1
ATOM 775 N N . MET A 1 93 ? -2.399 -2.472 14.406 1.00 92.62 93 MET A N 1
ATOM 776 C CA . MET A 1 93 ? -2.870 -1.443 15.333 1.00 92.62 93 MET A CA 1
ATOM 777 C C . MET A 1 93 ? -4.388 -1.255 15.253 1.00 92.62 93 MET A C 1
ATOM 779 O O . MET A 1 93 ? -5.056 -1.226 16.284 1.00 92.62 93 MET A O 1
ATOM 783 N N . LEU A 1 94 ? -4.953 -1.198 14.044 1.00 94.25 94 LEU A N 1
ATOM 784 C CA . LEU A 1 94 ? -6.400 -1.098 13.858 1.00 94.25 94 LEU A CA 1
ATOM 785 C C . LEU A 1 94 ? -7.146 -2.288 14.453 1.00 94.25 94 LEU A C 1
ATOM 787 O O . LEU A 1 94 ? -8.176 -2.093 15.095 1.00 94.25 94 LEU A O 1
ATOM 791 N N . LYS A 1 95 ? -6.625 -3.507 14.282 1.00 95.19 95 LYS A N 1
ATOM 792 C CA . LYS A 1 95 ? -7.228 -4.705 14.876 1.00 95.19 95 LYS A CA 1
ATOM 793 C C . LYS A 1 95 ? -7.287 -4.593 16.404 1.00 95.19 95 LYS A C 1
ATOM 795 O O . LYS A 1 95 ? -8.357 -4.748 16.983 1.00 95.19 95 LYS A O 1
ATOM 800 N N . LEU A 1 96 ? -6.169 -4.232 17.037 1.00 92.94 96 LEU A N 1
ATOM 801 C CA . LEU A 1 96 ? -6.086 -4.078 18.494 1.00 92.94 96 LEU A CA 1
ATOM 802 C C . LEU A 1 96 ? -6.990 -2.952 19.017 1.00 92.94 96 LEU A C 1
ATOM 804 O O . LEU A 1 96 ? -7.653 -3.104 20.042 1.00 92.94 96 LEU A O 1
ATOM 808 N N . MET A 1 97 ? -7.049 -1.819 18.312 1.00 91.00 97 MET A N 1
ATOM 809 C CA . MET A 1 97 ? -7.933 -0.713 18.688 1.00 91.00 97 MET A CA 1
ATOM 810 C C . MET A 1 97 ? -9.411 -1.094 18.563 1.00 91.00 97 MET A C 1
ATOM 812 O O . MET A 1 97 ? -10.200 -0.719 19.429 1.00 91.00 97 MET A O 1
ATOM 816 N N . ALA A 1 98 ? -9.784 -1.855 17.531 1.00 92.06 98 ALA A N 1
ATOM 817 C CA . ALA A 1 98 ? -11.148 -2.343 17.355 1.00 92.06 98 ALA A CA 1
ATOM 818 C C . ALA A 1 98 ? -11.560 -3.297 18.489 1.00 92.06 98 ALA A C 1
ATOM 820 O O . ALA A 1 98 ? -12.633 -3.130 19.067 1.00 92.06 98 ALA A O 1
ATOM 821 N N . GLU A 1 99 ? -10.690 -4.240 18.858 1.00 93.56 99 GLU A N 1
ATOM 822 C CA . GLU A 1 99 ? -10.912 -5.157 19.985 1.00 93.56 99 GLU A CA 1
ATOM 823 C C . GLU A 1 99 ? -11.057 -4.394 21.312 1.00 93.56 99 GLU A C 1
ATOM 825 O O . GLU A 1 99 ? -11.987 -4.641 22.084 1.00 93.56 99 GLU A O 1
ATOM 830 N N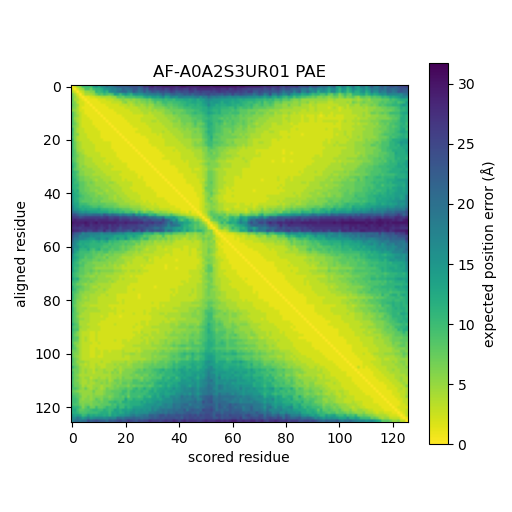 . ARG A 1 100 ? -10.188 -3.405 21.557 1.00 89.88 100 ARG A N 1
ATOM 831 C CA . ARG A 1 100 ? -10.252 -2.565 22.760 1.00 89.88 100 ARG A CA 1
ATOM 832 C C . ARG A 1 100 ? -11.535 -1.736 22.822 1.00 89.88 100 ARG A C 1
ATOM 834 O O . ARG A 1 100 ? -12.145 -1.660 23.885 1.00 89.88 100 ARG A O 1
ATOM 841 N N . LEU A 1 101 ? -11.957 -1.138 21.708 1.00 89.94 101 LEU A N 1
ATOM 842 C CA . LEU A 1 101 ? -13.214 -0.387 21.624 1.00 89.94 101 LEU A CA 1
ATOM 843 C C . LEU A 1 101 ? -14.429 -1.280 21.882 1.00 89.94 101 LEU A C 1
ATOM 845 O O . LEU A 1 101 ? -15.321 -0.878 22.624 1.00 89.94 101 LEU A O 1
ATOM 849 N N . ALA A 1 102 ? -14.453 -2.492 21.324 1.00 91.06 102 ALA A N 1
ATOM 850 C CA . ALA A 1 102 ? -15.532 -3.446 21.567 1.00 91.06 102 ALA A CA 1
ATOM 851 C C . ALA A 1 102 ? -15.631 -3.823 23.052 1.00 91.06 102 ALA A C 1
ATOM 853 O O . ALA A 1 102 ? -16.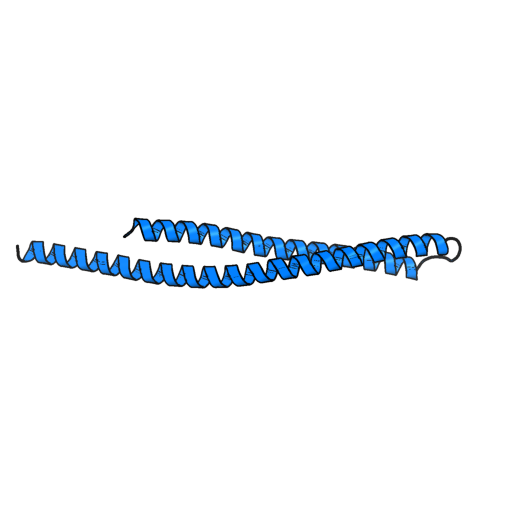722 -3.814 23.620 1.00 91.06 102 ALA A O 1
ATOM 854 N N . LYS A 1 103 ? -14.487 -4.080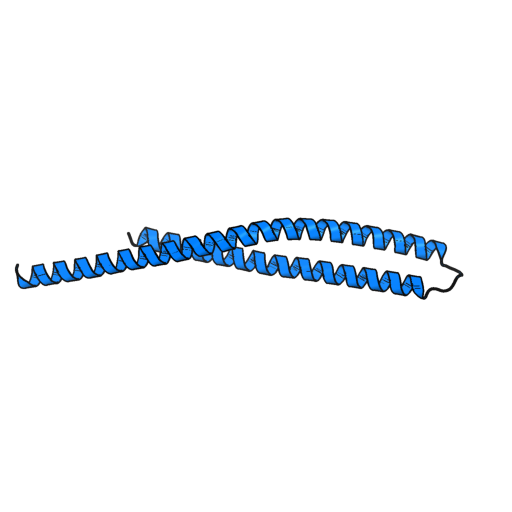 23.701 1.00 90.81 103 LYS A N 1
ATOM 855 C CA . LYS A 1 103 ? -14.442 -4.385 25.135 1.00 90.81 103 LYS A CA 1
ATOM 856 C C . LYS A 1 103 ? -14.951 -3.218 25.984 1.00 90.81 103 LYS A C 1
ATOM 858 O O . LYS A 1 103 ? -15.816 -3.431 26.825 1.00 90.81 103 LYS A O 1
ATOM 863 N N . MET A 1 104 ? -14.463 -2.001 25.732 1.00 88.44 104 MET A N 1
ATOM 864 C CA . MET A 1 104 ? -14.893 -0.813 26.479 1.00 88.44 104 MET A CA 1
ATOM 865 C C . MET A 1 104 ? -16.387 -0.542 26.311 1.00 88.44 104 MET A C 1
ATOM 867 O O . MET A 1 104 ? -17.057 -0.284 27.299 1.00 88.44 104 MET A O 1
ATOM 871 N N . ARG A 1 105 ? -16.934 -0.669 25.096 1.00 88.38 105 ARG A N 1
ATOM 872 C CA . ARG A 1 105 ? -18.381 -0.519 24.870 1.00 88.38 105 ARG A CA 1
ATOM 873 C C . ARG A 1 105 ? -19.194 -1.542 25.663 1.00 88.38 105 ARG A C 1
ATOM 875 O O . ARG A 1 105 ? -20.204 -1.186 26.253 1.00 88.38 105 ARG A O 1
ATOM 882 N N . GLY A 1 106 ? -18.730 -2.791 25.729 1.00 90.56 106 GLY A N 1
ATOM 883 C CA . GLY A 1 106 ? -19.380 -3.829 26.534 1.00 90.56 106 GLY A CA 1
ATOM 884 C C . GLY A 1 106 ? -19.248 -3.629 28.050 1.00 90.56 106 GLY A C 1
ATOM 885 O O . GLY A 1 106 ? -20.064 -4.155 28.803 1.00 90.56 106 GLY A O 1
ATOM 886 N N . GLU A 1 107 ? -18.225 -2.914 28.519 1.00 90.50 107 GLU A N 1
ATOM 887 C CA . GLU A 1 107 ? -18.095 -2.492 29.922 1.00 90.50 107 GLU A CA 1
ATOM 888 C C . GLU A 1 107 ? -18.993 -1.285 30.223 1.00 90.50 107 GLU A C 1
ATOM 890 O O . GLU A 1 107 ? -19.667 -1.272 31.248 1.00 90.50 107 GLU A O 1
ATOM 895 N N . GLU A 1 108 ? -19.048 -0.304 29.316 1.00 87.88 108 GLU A N 1
ATOM 896 C CA . GLU A 1 108 ? -19.927 0.866 29.419 1.00 87.88 108 GLU A CA 1
ATOM 897 C C . GLU A 1 108 ? -21.399 0.450 29.467 1.00 87.88 108 GLU A C 1
ATOM 899 O O . GLU A 1 108 ? -22.119 0.902 30.352 1.00 87.88 108 GLU A O 1
ATOM 904 N N . GLN A 1 109 ? -21.813 -0.473 28.594 1.00 89.50 109 GLN A N 1
ATOM 905 C CA . GLN A 1 109 ? -23.178 -0.995 28.573 1.00 89.50 109 GLN A CA 1
ATOM 906 C C . GLN A 1 109 ? -23.536 -1.733 29.871 1.00 89.50 109 GLN A C 1
ATOM 908 O O . GLN A 1 109 ? -24.591 -1.492 30.444 1.00 89.50 109 GLN A O 1
ATOM 913 N N . ARG A 1 110 ? -22.637 -2.581 30.390 1.00 90.44 110 ARG A N 1
ATOM 914 C CA . ARG A 1 110 ? -22.862 -3.269 31.673 1.00 90.44 110 ARG A CA 1
ATOM 915 C C . ARG A 1 110 ? -22.973 -2.297 32.843 1.00 90.44 110 ARG A C 1
ATOM 917 O O . ARG A 1 110 ? -23.811 -2.488 33.714 1.00 90.44 110 ARG A O 1
ATOM 924 N N . ALA A 1 111 ? -22.145 -1.255 32.859 1.00 90.12 111 ALA A N 1
ATOM 925 C CA . ALA A 1 111 ? -22.205 -0.227 33.892 1.00 90.12 111 ALA A CA 1
ATOM 926 C C . ALA A 1 111 ? -23.489 0.618 33.809 1.00 90.12 111 ALA A C 1
ATOM 928 O O . ALA A 1 111 ? -23.944 1.132 34.828 1.00 90.12 111 ALA A O 1
ATOM 929 N N . GLU A 1 112 ? -24.051 0.794 32.613 1.00 91.19 112 GLU A N 1
ATOM 930 C CA . GLU A 1 112 ? -25.344 1.451 32.402 1.00 91.19 112 GLU A CA 1
ATOM 931 C C . GLU A 1 112 ? -26.495 0.561 32.890 1.00 91.19 112 GLU A C 1
ATOM 933 O O . GLU A 1 112 ? -27.276 0.995 33.731 1.00 91.19 112 GLU A O 1
ATOM 938 N N . GLU A 1 113 ? -26.511 -0.715 32.497 1.00 91.75 113 GLU A N 1
ATOM 939 C CA . GLU A 1 113 ? -27.485 -1.709 32.973 1.00 91.75 113 GLU A CA 1
ATOM 940 C C . GLU A 1 113 ? -27.466 -1.854 34.508 1.00 91.75 113 GLU A C 1
ATOM 942 O O . GLU A 1 113 ? -28.515 -1.932 35.145 1.00 91.75 113 GLU A O 1
ATOM 947 N N . GLU A 1 114 ? -26.282 -1.851 35.128 1.00 92.62 114 GLU A N 1
ATOM 948 C CA . GLU A 1 114 ? -26.136 -1.918 36.586 1.00 92.62 114 GLU A CA 1
ATOM 949 C C . GLU A 1 114 ? -26.700 -0.671 37.284 1.00 92.62 114 GLU A C 1
ATOM 951 O O . GLU A 1 114 ? -27.346 -0.789 38.327 1.00 92.62 114 GLU A O 1
ATOM 956 N N . ARG A 1 115 ? -26.513 0.523 36.705 1.00 92.12 115 ARG A N 1
ATOM 957 C CA . ARG A 1 115 ? -27.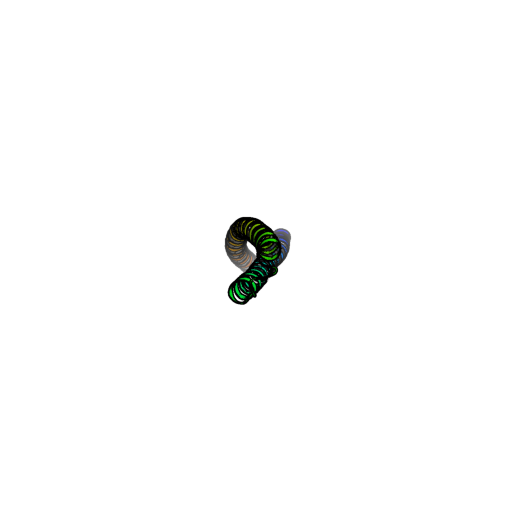119 1.755 37.234 1.00 92.12 115 ARG A CA 1
ATOM 958 C C . ARG A 1 115 ? -28.632 1.727 37.127 1.00 92.12 115 ARG A C 1
ATOM 960 O O . ARG A 1 115 ? -29.295 2.030 38.112 1.00 92.12 115 ARG A O 1
ATOM 967 N N . ASP A 1 116 ? -29.163 1.316 35.982 1.00 92.88 116 ASP A N 1
ATOM 968 C CA . ASP A 1 116 ? -30.608 1.216 35.776 1.00 92.88 116 ASP A CA 1
ATOM 969 C C . ASP A 1 116 ? -31.239 0.229 36.769 1.00 92.88 116 ASP A C 1
ATOM 971 O O . ASP A 1 116 ? -32.291 0.502 37.352 1.00 92.88 116 ASP A O 1
ATOM 975 N N . LEU A 1 117 ? -30.572 -0.902 37.027 1.00 92.31 117 LEU A N 1
ATOM 976 C CA . LEU A 1 117 ? -30.993 -1.867 38.043 1.00 92.31 117 LEU A CA 1
ATOM 977 C C . LEU A 1 117 ? -30.977 -1.267 39.452 1.00 92.31 117 LEU A C 1
ATOM 979 O O . LEU A 1 117 ? -31.944 -1.444 40.196 1.00 92.31 117 LEU A O 1
ATOM 983 N N . MET A 1 118 ? -29.915 -0.549 39.824 1.00 92.00 118 MET A N 1
ATOM 984 C CA . MET A 1 118 ? -29.823 0.117 41.127 1.00 92.00 118 MET A CA 1
ATOM 985 C C . MET A 1 118 ? -30.906 1.186 41.298 1.00 92.00 118 MET A C 1
ATOM 987 O O . MET A 1 118 ? -31.540 1.243 42.351 1.00 92.00 118 MET A O 1
ATOM 991 N N . ASP A 1 119 ? -31.183 1.971 40.259 1.00 92.69 119 ASP A N 1
ATOM 992 C CA . ASP A 1 119 ? -32.242 2.981 40.263 1.00 92.69 119 ASP A CA 1
ATOM 993 C C . ASP A 1 119 ? -33.634 2.341 40.408 1.00 92.69 119 ASP A C 1
ATOM 995 O O . ASP A 1 119 ? -34.483 2.843 41.150 1.00 92.69 119 ASP A O 1
ATOM 999 N N . LEU A 1 120 ? -33.882 1.204 39.748 1.00 91.81 120 LEU A N 1
ATOM 1000 C CA . LEU A 1 120 ? -35.126 0.442 39.899 1.00 91.81 120 LEU A CA 1
ATOM 1001 C C . LEU A 1 120 ? -35.281 -0.147 41.306 1.00 91.81 120 LEU A C 1
ATOM 1003 O O . LEU A 1 120 ? -36.379 -0.102 41.867 1.00 91.81 120 LEU A O 1
ATOM 1007 N N . LEU A 1 121 ? -34.205 -0.687 41.886 1.00 90.75 121 LEU A N 1
ATOM 1008 C CA . LEU A 1 121 ? -34.206 -1.192 43.260 1.00 90.75 121 LEU A CA 1
ATOM 1009 C C . LEU A 1 121 ? -34.459 -0.062 44.261 1.00 90.75 121 LEU A C 1
ATOM 1011 O O . LEU A 1 121 ? -35.306 -0.216 45.140 1.00 90.75 121 LEU A O 1
ATOM 1015 N N . ALA A 1 122 ? -33.801 1.086 44.088 1.00 89.19 122 ALA A N 1
ATOM 1016 C CA . ALA A 1 122 ? -33.998 2.264 44.924 1.00 89.19 122 ALA A CA 1
ATOM 1017 C C . ALA A 1 122 ? -35.445 2.778 44.862 1.00 89.19 122 ALA A C 1
ATOM 1019 O O . ALA A 1 122 ? -36.014 3.103 45.894 1.00 89.19 122 ALA A O 1
ATOM 1020 N N . ARG A 1 123 ? -36.080 2.785 43.681 1.00 86.94 123 ARG A N 1
ATOM 1021 C CA . ARG A 1 123 ? -37.499 3.169 43.531 1.00 86.94 123 ARG A CA 1
ATOM 1022 C C . ARG A 1 123 ? -38.488 2.169 44.130 1.00 86.94 123 ARG A C 1
ATOM 1024 O O . ARG A 1 123 ? -39.628 2.537 44.391 1.00 86.94 123 ARG A O 1
ATOM 1031 N N . ARG A 1 124 ? -38.108 0.893 44.245 1.00 82.00 124 ARG A N 1
ATOM 1032 C CA . ARG A 1 124 ? -38.994 -0.180 44.725 1.00 82.00 124 ARG A CA 1
ATOM 1033 C C . ARG A 1 124 ? -38.882 -0.421 46.230 1.00 82.00 124 ARG A C 1
ATOM 1035 O O . ARG A 1 124 ? -39.847 -0.896 46.824 1.00 82.00 124 ARG A O 1
ATOM 1042 N N . PHE A 1 125 ? -37.713 -0.160 46.811 1.00 81.19 125 PHE A N 1
ATOM 1043 C CA . PHE A 1 125 ? -37.395 -0.475 48.207 1.00 81.19 125 PHE A CA 1
ATOM 1044 C C . PHE A 1 125 ? -36.984 0.739 49.054 1.00 81.19 125 PHE A C 1
ATOM 1046 O O . PHE A 1 125 ? -36.755 0.568 50.251 1.00 81.19 125 PHE A O 1
ATOM 1053 N N . GLY A 1 126 ? -36.877 1.928 48.457 1.00 60.78 126 GLY A N 1
ATOM 1054 C CA . GLY A 1 126 ? -36.775 3.215 49.152 1.00 60.78 126 GLY A CA 1
ATOM 1055 C C . GLY A 1 126 ? -38.111 3.941 49.164 1.00 60.78 126 GLY A C 1
ATOM 1056 O O . GLY A 1 126 ? -38.332 4.696 50.133 1.00 60.78 126 GLY A O 1
#

Nearest PDB structures (foldseek):
  6zw4-assembly1_E  TM=8.646E-01  e=4.488E-01  Nostoc punctiforme
  8qbw-assembly1_A  TM=7.955E-01  e=3.978E-01  Nostoc punctiforme
  8qbr-assembly1_A  TM=8.104E-01  e=6.845E-01  Nostoc punctiforme
  9eom-assembly1_A-2  TM=7.153E-01  e=4.767E-01  Synechocystis sp. PCC 6803
  9eon-assembly1_A  TM=7.205E-01  e=8.712E-01  Synechocystis sp. PCC 6803

Solvent-accessible surface area (backbone atoms only — not comparable to full-atom values): 6840 Å² total; per-residue (Å²): 112,68,71,59,56,53,52,52,50,52,52,50,52,53,51,50,50,52,42,52,49,44,54,53,50,49,54,50,49,53,52,51,48,51,53,47,54,52,52,47,51,53,51,53,53,50,66,76,69,61,68,84,89,57,42,69,67,50,49,52,54,48,52,54,51,48,51,52,47,52,55,50,47,52,51,47,51,52,53,44,52,56,50,50,55,50,41,54,52,43,54,52,51,51,52,53,51,52,54,51,51,55,52,49,52,58,49,53,51,49,55,48,55,51,48,54,50,49,54,52,49,47,72,73,78,104

Mean predicted aligned error: 7.55 Å

Secondary structure (DSSP, 8-state):
-HHHHHHHHHHHHHHHHHHHHHHHHHHHHHHHHHHHHHHHHHHHHHHHH--GGGHHHHHHHHHHHHHHHHHHHHHHHHHHHHHHHHHHHHHHHHHHHHHHHHHHHHHHHHHHHHHHHHHHHHHHH-

pLDDT: mean 88.83, std 9.82, range [50.97, 96.56]

Foldseek 3Di:
DVVVLVVLVVVLVVLVVVLVVLVVVLVVLVVVLVVLVVVLVVLVVCLVPDDDPCNPVSVVVSVVSNVVSVVVNVVSVVVSVVSVVVSVVSVVVSVVSVVVSVVVVVVVVVVVVVVVVVVVCVVVPD

Organism: NCBI:txid281252

Radius of gyration: 29.11 Å; Cα contacts (8 Å, |Δi|>4): 43; chains: 1; bounding box: 64×16×89 Å